Protein AF-A0A5J4RAJ5-F1 (afdb_monomer)

Foldseek 3Di:
DDPDDPDPPPDPQPQWDDDPQKIKGKDFDQPDDDDDQWTWIWIWIAHPNDTDIHTPVDIDHPVVVVCVVVPPDPPD

Mean predicted aligned error: 9.19 Å

InterPro domains:
  IPR035386 Arm, DNA-binding domain [PF17293] (30-68)

Solvent-accessible surface area (backbone atoms only — not comparable to full-atom values): 4890 Å² total; per-residue (Å²): 140,80,98,76,79,79,76,87,74,67,72,87,54,97,54,59,48,76,56,98,75,37,38,39,33,63,42,76,44,80,85,53,73,78,53,99,72,20,18,43,34,30,40,37,40,33,43,92,93,43,79,48,76,43,78,68,90,46,67,45,34,69,72,56,60,71,41,53,76,77,62,62,71,82,74,128

Sequence (76 aa):
MCKLCVRFFTRKNMYDYANNGVTIASILDNRKEIKRGTYPIKVRVTFNRERKYYSTGKNLSVADWEKLPTSKSKVL

Nearest PDB structures (foldseek):
  1g4w-assembly1_R  TM=6.165E-01  e=5.027E-01  Salmonella enterica subsp. enterica serovar Typhimurium
  1g4u-assembly1_S  TM=5.996E-01  e=3.522E-01  Salmonella enterica subsp. enterica serovar Typhimurium
  5bsz-assembly1_A  TM=5.607E-01  e=7.247E+00  Streptoalloteichus sp. ATCC 53650
  4v6a-assembly2_CV  TM=2.905E-01  e=3.353E+00  Thermus thermophilus HB8
  8p5d-assembly1_LA0  TM=3.825E-01  e=9.748E+00  Spraguea lophii 42_110

Radius of gyration: 14.96 Å; Cα contacts (8 Å, |Δi|>4): 101; chains: 1; bounding box: 38×38×36 Å

Secondary structure (DSSP, 8-state):
-------------TTEEEETTEEEEEEE-TTS--BTTEEEEEEEEEETTEEEEEEEEEEEEHHHHHHTTTT-----

Organism: NCBI:txid433724

Structure (mmCIF, N/CA/C/O backbone):
data_AF-A0A5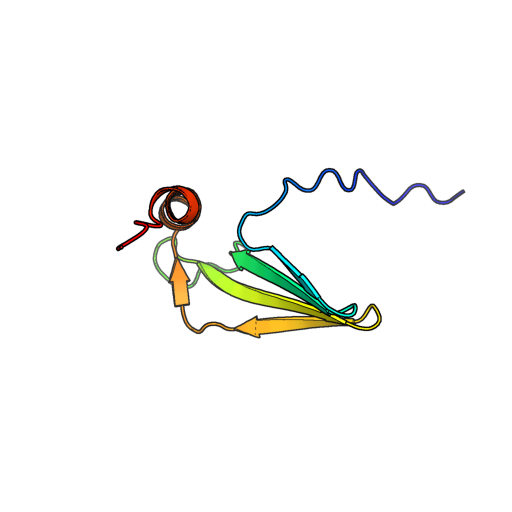J4RAJ5-F1
#
_entry.id   AF-A0A5J4RAJ5-F1
#
loop_
_atom_site.group_PDB
_atom_site.id
_atom_site.type_symbol
_atom_site.label_atom_id
_atom_site.label_alt_id
_atom_site.label_comp_id
_atom_site.label_asym_id
_atom_site.label_entity_id
_atom_site.label_seq_id
_atom_site.pdbx_PDB_ins_code
_atom_site.Cartn_x
_atom_site.Cartn_y
_atom_site.Cartn_z
_atom_site.occupancy
_atom_site.B_iso_or_equiv
_atom_site.auth_seq_id
_atom_site.auth_comp_id
_atom_site.auth_asym_id
_atom_site.auth_atom_id
_atom_site.pdbx_PDB_model_num
ATOM 1 N N . MET A 1 1 ? 18.303 -30.240 -5.168 1.00 47.25 1 MET A N 1
ATOM 2 C CA . MET A 1 1 ? 17.604 -29.818 -3.935 1.00 47.25 1 MET A CA 1
ATOM 3 C C . MET A 1 1 ? 17.546 -28.298 -3.883 1.00 47.25 1 MET A C 1
ATOM 5 O O . MET A 1 1 ? 18.598 -27.688 -3.826 1.00 47.25 1 MET A O 1
ATOM 9 N N . CYS A 1 2 ? 16.354 -27.699 -3.878 1.00 30.83 2 CYS A N 1
ATOM 10 C CA . CYS A 1 2 ? 16.019 -26.638 -2.921 1.00 30.83 2 CYS A CA 1
ATOM 11 C C . CYS A 1 2 ? 14.489 -26.561 -2.820 1.00 30.83 2 CYS A C 1
ATOM 13 O O . CYS A 1 2 ? 13.792 -26.124 -3.733 1.00 30.83 2 CYS A O 1
ATOM 15 N N . LYS A 1 3 ? 13.972 -27.121 -1.727 1.00 39.91 3 LYS A N 1
ATOM 16 C CA . LYS A 1 3 ? 12.554 -27.251 -1.393 1.00 39.91 3 LYS A CA 1
ATOM 17 C C . LYS A 1 3 ? 12.031 -25.914 -0.848 1.00 39.91 3 LYS A C 1
ATOM 19 O O . LYS A 1 3 ? 11.818 -25.826 0.347 1.00 39.91 3 LYS A O 1
ATOM 24 N N . LEU A 1 4 ? 11.878 -24.865 -1.660 1.00 47.94 4 LEU A N 1
ATOM 25 C CA . LEU A 1 4 ? 11.239 -23.607 -1.222 1.00 47.94 4 LEU A CA 1
ATOM 26 C C . LEU A 1 4 ? 10.948 -22.678 -2.412 1.00 47.94 4 LEU A C 1
ATOM 28 O O . LEU A 1 4 ? 11.707 -21.769 -2.714 1.00 47.94 4 LEU A O 1
ATOM 32 N N . CYS A 1 5 ? 9.809 -22.851 -3.070 1.00 39.31 5 CYS A N 1
ATOM 33 C CA . CYS A 1 5 ? 9.050 -21.681 -3.520 1.00 39.31 5 CYS A CA 1
ATOM 34 C C . CYS A 1 5 ? 7.580 -22.078 -3.555 1.00 39.31 5 CYS A C 1
ATOM 36 O O . CYS A 1 5 ? 6.982 -22.391 -4.580 1.00 39.31 5 CYS A O 1
ATOM 38 N N . VAL A 1 6 ? 7.067 -22.221 -2.338 1.00 38.12 6 VAL A N 1
ATOM 39 C CA . VAL A 1 6 ? 5.700 -22.580 -1.999 1.00 38.12 6 VAL A CA 1
ATOM 40 C C . VAL A 1 6 ? 4.749 -21.715 -2.820 1.00 38.12 6 VAL A C 1
ATOM 42 O O . VAL A 1 6 ? 4.757 -20.498 -2.676 1.00 38.12 6 VAL A O 1
ATOM 45 N N . ARG A 1 7 ? 3.969 -22.365 -3.690 1.00 38.34 7 ARG A N 1
ATOM 46 C CA . ARG A 1 7 ? 2.660 -21.926 -4.191 1.00 38.34 7 ARG A CA 1
ATOM 47 C C . ARG A 1 7 ? 2.488 -20.399 -4.198 1.00 38.34 7 ARG A C 1
ATOM 49 O O . ARG A 1 7 ? 1.863 -19.840 -3.301 1.00 38.34 7 ARG A O 1
ATOM 56 N N . PHE A 1 8 ? 2.944 -19.738 -5.262 1.00 36.81 8 PHE A N 1
ATOM 57 C CA . PHE A 1 8 ? 2.486 -18.390 -5.634 1.00 36.81 8 PHE A CA 1
ATOM 58 C C . PHE A 1 8 ? 1.026 -18.439 -6.130 1.00 36.81 8 PHE A C 1
ATOM 60 O O . PHE A 1 8 ? 0.671 -17.913 -7.174 1.00 36.81 8 PHE A O 1
ATOM 67 N N . PHE A 1 9 ? 0.146 -19.090 -5.371 1.00 41.72 9 PHE A N 1
ATOM 68 C CA . PHE A 1 9 ? -1.295 -18.939 -5.514 1.00 41.72 9 PHE A CA 1
ATOM 69 C C . PHE A 1 9 ? -1.718 -17.754 -4.642 1.00 41.72 9 PHE A C 1
ATOM 71 O O . PHE A 1 9 ? -2.522 -17.860 -3.720 1.00 41.72 9 PHE A O 1
ATOM 78 N N . THR A 1 10 ? -1.092 -16.601 -4.868 1.00 47.19 10 THR A N 1
ATOM 79 C CA . THR A 1 10 ? -1.585 -15.353 -4.300 1.00 47.19 10 THR A CA 1
ATOM 80 C C . THR A 1 10 ? -2.862 -15.024 -5.048 1.00 47.19 10 THR A 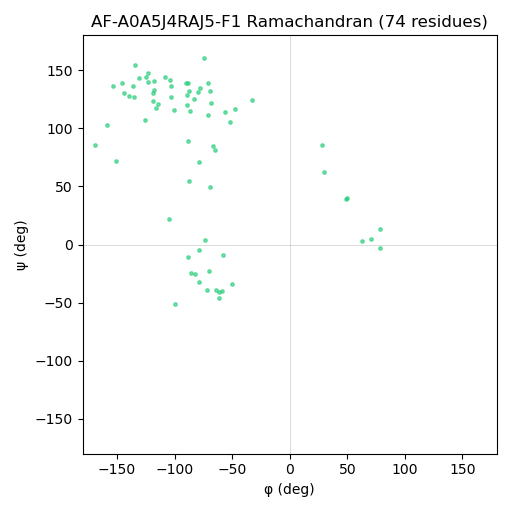C 1
ATOM 82 O O . THR A 1 10 ? -2.807 -14.728 -6.241 1.00 47.19 10 THR A O 1
ATOM 85 N N . ARG A 1 11 ? -4.004 -15.103 -4.348 1.00 50.03 11 ARG A N 1
ATOM 86 C CA . ARG A 1 11 ? -5.250 -14.426 -4.733 1.00 50.03 11 ARG A CA 1
ATOM 87 C C . ARG A 1 11 ? -4.885 -13.115 -5.431 1.00 50.03 11 ARG A C 1
ATOM 89 O O . ARG A 1 11 ? -4.144 -12.322 -4.847 1.00 50.03 11 ARG A O 1
ATOM 96 N N . LYS A 1 12 ? -5.370 -12.921 -6.660 1.00 47.16 12 LYS A N 1
ATOM 97 C CA . LYS A 1 12 ? -5.293 -11.643 -7.378 1.00 47.16 12 LYS A CA 1
ATOM 98 C C . LYS A 1 12 ? -5.852 -10.588 -6.420 1.00 47.16 12 LYS A C 1
ATOM 100 O O . LYS A 1 12 ? -7.036 -10.635 -6.087 1.00 47.16 12 LYS A O 1
ATOM 105 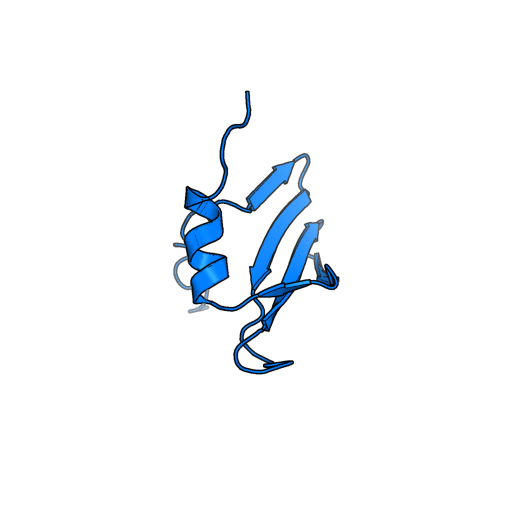N N . ASN A 1 13 ? -4.986 -9.766 -5.837 1.00 57.91 13 ASN A N 1
ATOM 106 C CA . ASN A 1 13 ? -5.417 -8.808 -4.831 1.00 57.91 13 ASN A CA 1
ATOM 107 C C . ASN A 1 13 ? -5.927 -7.619 -5.622 1.00 57.91 13 ASN A C 1
ATOM 109 O O . ASN A 1 13 ? -5.196 -7.070 -6.428 1.00 57.91 13 ASN A O 1
ATOM 113 N N . MET A 1 14 ? -7.158 -7.174 -5.395 1.00 67.25 14 MET A N 1
ATOM 114 C CA . MET A 1 14 ? -7.732 -6.092 -6.203 1.00 67.25 14 MET A CA 1
ATOM 115 C C . MET A 1 14 ? -6.927 -4.769 -6.179 1.00 67.25 14 MET A C 1
ATOM 117 O O . MET A 1 14 ? -7.203 -3.855 -6.951 1.00 67.25 14 MET A O 1
ATOM 121 N N . TYR A 1 15 ? -5.922 -4.666 -5.307 1.00 80.12 15 TYR A N 1
ATOM 122 C CA . TYR A 1 15 ? -5.013 -3.532 -5.171 1.00 80.12 15 TYR A CA 1
ATOM 123 C C . TYR A 1 15 ? -3.611 -3.776 -5.743 1.00 80.12 15 TYR A C 1
ATOM 125 O O . TYR A 1 15 ? -2.667 -3.124 -5.292 1.00 80.12 15 TYR A O 1
ATOM 133 N N . ASP A 1 16 ? -3.449 -4.723 -6.671 1.00 88.00 16 ASP A N 1
ATOM 134 C CA . ASP A 1 16 ? -2.216 -4.872 -7.440 1.00 88.00 16 ASP A CA 1
ATOM 135 C C . ASP A 1 16 ? -2.241 -4.052 -8.742 1.00 88.00 16 ASP A C 1
ATOM 137 O O . ASP A 1 16 ? -3.257 -3.929 -9.422 1.00 88.00 16 ASP A O 1
ATOM 141 N N . TYR A 1 17 ? -1.109 -3.424 -9.047 1.00 90.69 17 TYR A N 1
ATOM 142 C CA . TYR A 1 17 ? -0.849 -2.704 -10.287 1.00 90.69 17 TYR A CA 1
ATOM 143 C C . TYR A 1 17 ? 0.545 -3.078 -10.775 1.00 90.69 17 TYR A C 1
ATOM 145 O O . TYR A 1 17 ? 1.491 -3.129 -9.989 1.00 90.69 17 TYR A O 1
ATOM 153 N N . ALA A 1 18 ? 0.690 -3.328 -12.070 1.00 90.88 18 ALA A N 1
ATOM 154 C CA . ALA A 1 18 ? 1.967 -3.671 -12.676 1.00 90.88 18 ALA A CA 1
ATOM 155 C C . ALA A 1 18 ? 2.152 -2.879 -13.969 1.00 90.88 18 ALA A C 1
ATOM 157 O O . ALA A 1 18 ? 1.281 -2.905 -14.836 1.00 90.88 18 ALA A O 1
ATOM 158 N N . ASN A 1 19 ? 3.281 -2.183 -14.098 1.00 92.88 19 ASN A N 1
ATOM 159 C CA . ASN A 1 19 ? 3.644 -1.450 -15.308 1.00 92.88 19 ASN A CA 1
ATOM 160 C C . ASN A 1 19 ? 5.169 -1.321 -15.427 1.00 92.88 19 ASN A C 1
ATOM 162 O O . ASN A 1 19 ? 5.835 -1.026 -14.438 1.00 92.88 19 ASN A O 1
ATOM 166 N N . ASN A 1 20 ? 5.720 -1.536 -16.627 1.00 91.12 20 ASN A N 1
ATOM 167 C CA . ASN A 1 20 ? 7.140 -1.335 -16.953 1.00 91.12 20 ASN A CA 1
ATOM 168 C C . ASN A 1 20 ? 8.122 -1.977 -15.947 1.00 91.12 20 ASN A C 1
ATOM 170 O O . ASN A 1 20 ? 9.138 -1.391 -15.584 1.00 91.12 20 ASN A O 1
ATOM 174 N N . GLY A 1 21 ? 7.798 -3.176 -15.447 1.00 89.38 21 GLY A N 1
ATOM 175 C CA . GLY A 1 21 ? 8.623 -3.896 -14.466 1.00 89.38 21 GLY A CA 1
ATOM 176 C C . GLY A 1 21 ? 8.506 -3.398 -13.018 1.00 89.38 21 GLY A C 1
ATOM 177 O O . GLY A 1 21 ? 9.084 -4.007 -12.116 1.00 89.38 21 GLY A O 1
ATOM 178 N N . VAL A 1 22 ? 7.728 -2.344 -12.768 1.00 93.56 22 VAL A N 1
ATOM 179 C CA . VAL A 1 22 ? 7.322 -1.910 -11.428 1.00 93.56 22 VAL A CA 1
ATOM 180 C C . VAL A 1 22 ? 6.025 -2.620 -11.061 1.00 93.56 22 VAL A C 1
ATOM 182 O O . VAL A 1 22 ? 5.050 -2.589 -11.811 1.00 93.56 22 VAL A O 1
ATOM 185 N N . THR A 1 23 ? 5.989 -3.243 -9.884 1.00 93.94 23 THR A N 1
ATOM 186 C CA . THR A 1 23 ? 4.758 -3.809 -9.319 1.00 93.94 23 THR A CA 1
ATOM 187 C C . THR A 1 23 ? 4.435 -3.138 -7.995 1.00 93.94 23 THR A C 1
ATOM 189 O O . THR A 1 23 ? 5.286 -3.001 -7.115 1.00 93.94 23 THR A O 1
ATOM 192 N N . ILE A 1 24 ? 3.195 -2.695 -7.860 1.00 93.81 24 ILE A N 1
ATOM 193 C CA . ILE A 1 24 ? 2.663 -1.988 -6.705 1.00 93.81 24 ILE A CA 1
ATOM 194 C C . ILE A 1 24 ? 1.552 -2.854 -6.124 1.00 93.81 24 ILE A C 1
ATOM 196 O O . ILE A 1 24 ? 0.711 -3.358 -6.860 1.00 93.81 24 ILE A O 1
ATOM 200 N N . ALA A 1 25 ? 1.551 -3.050 -4.810 1.00 92.56 25 ALA A N 1
ATOM 201 C CA . ALA A 1 25 ? 0.474 -3.736 -4.110 1.00 92.56 25 ALA A CA 1
ATOM 202 C C . ALA A 1 25 ? 0.164 -3.031 -2.791 1.00 92.56 25 ALA A C 1
ATOM 204 O O . ALA A 1 25 ? 1.065 -2.829 -1.973 1.00 92.56 25 ALA A O 1
ATOM 205 N N . SER A 1 26 ? -1.103 -2.698 -2.558 1.00 91.94 26 SER A N 1
ATOM 206 C CA . SER A 1 26 ? -1.548 -2.217 -1.247 1.00 91.94 26 SER A CA 1
ATOM 207 C C . SER A 1 26 ? -1.743 -3.395 -0.298 1.00 91.94 26 SER A C 1
ATOM 209 O O . SER A 1 26 ? -2.392 -4.383 -0.645 1.00 91.94 26 SER A O 1
ATOM 211 N N . ILE A 1 27 ? -1.181 -3.290 0.903 1.00 90.69 27 ILE A N 1
ATOM 212 C CA . ILE A 1 27 ? -1.227 -4.330 1.929 1.00 90.69 27 ILE A CA 1
ATOM 213 C C . ILE A 1 27 ? -1.666 -3.747 3.271 1.00 90.69 27 ILE A C 1
ATOM 215 O O . ILE A 1 27 ? -1.265 -2.644 3.646 1.00 90.69 27 ILE A O 1
ATOM 219 N N . LEU A 1 28 ? -2.449 -4.525 4.013 1.00 91.44 28 LEU A N 1
ATOM 220 C CA . LEU A 1 28 ? -2.719 -4.278 5.422 1.00 91.44 28 LEU A CA 1
ATOM 221 C C . LEU A 1 28 ? -1.649 -4.995 6.254 1.00 91.44 28 LEU A C 1
ATOM 223 O O . LEU A 1 28 ? -1.498 -6.213 6.153 1.00 91.44 28 LEU A O 1
ATOM 227 N N . ASP A 1 29 ? -0.884 -4.255 7.054 1.00 89.38 29 ASP A N 1
ATOM 228 C CA . ASP A 1 29 ? 0.150 -4.835 7.915 1.00 89.38 29 ASP A CA 1
ATOM 229 C C . ASP A 1 29 ? -0.445 -5.225 9.274 1.00 89.38 29 ASP A C 1
ATOM 231 O O . ASP A 1 29 ? -0.451 -4.447 10.225 1.00 89.38 29 ASP A O 1
ATOM 235 N N . ASN A 1 30 ? -0.951 -6.456 9.359 1.00 86.50 30 ASN A N 1
ATOM 236 C CA . ASN A 1 30 ? -1.607 -7.005 10.550 1.00 86.50 30 ASN A CA 1
ATOM 237 C C . ASN A 1 30 ? -0.650 -7.366 11.703 1.00 86.50 30 ASN A C 1
ATOM 239 O O . ASN A 1 30 ? -1.081 -7.914 12.714 1.00 86.50 30 ASN A O 1
ATOM 243 N N . ARG A 1 31 ? 0.652 -7.089 11.568 1.00 85.56 31 ARG A N 1
ATOM 244 C CA . ARG A 1 31 ? 1.664 -7.484 12.559 1.00 85.56 31 ARG A CA 1
ATOM 245 C C . ARG A 1 31 ? 1.696 -6.567 13.770 1.00 85.56 31 ARG A C 1
ATOM 247 O O . ARG A 1 31 ? 2.037 -7.008 14.860 1.00 85.56 31 ARG A O 1
ATOM 254 N N . LYS A 1 32 ? 1.401 -5.282 13.564 1.00 79.25 32 LYS A N 1
ATOM 255 C CA . LYS A 1 32 ? 1.423 -4.268 14.617 1.00 79.25 32 LYS A CA 1
ATOM 256 C C . LYS A 1 32 ? 0.089 -3.551 14.653 1.00 79.25 32 LYS A C 1
ATOM 258 O O . LYS A 1 32 ? -0.217 -2.733 13.789 1.00 79.25 32 LYS A O 1
ATOM 263 N N . GLU A 1 33 ? -0.675 -3.852 15.687 1.00 85.62 33 GLU A N 1
ATOM 264 C CA . GLU A 1 33 ? -1.865 -3.091 16.021 1.00 85.62 33 GLU A CA 1
ATOM 265 C C . GLU A 1 33 ? -1.451 -1.705 16.533 1.00 85.62 33 GLU A C 1
ATOM 267 O O . GLU A 1 33 ? -0.536 -1.582 17.351 1.00 85.62 33 GLU A O 1
ATOM 272 N N . ILE A 1 34 ? -2.077 -0.648 16.010 1.00 81.75 34 ILE A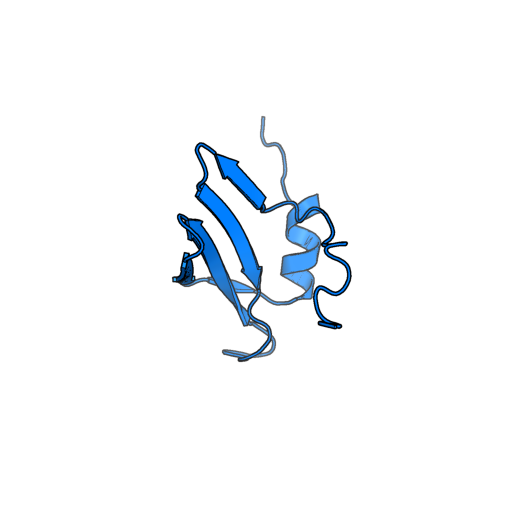 N 1
ATOM 273 C CA . ILE A 1 34 ? -1.766 0.731 16.422 1.00 81.75 34 ILE A CA 1
ATOM 274 C C . ILE A 1 34 ? -2.807 1.222 17.426 1.00 81.75 34 ILE A C 1
ATOM 276 O O . ILE A 1 34 ? -2.458 1.736 18.485 1.00 81.75 34 ILE A O 1
ATOM 280 N N . LYS A 1 35 ? -4.093 1.094 17.091 1.00 75.81 35 LYS A N 1
ATOM 281 C CA . LYS A 1 35 ? -5.215 1.505 17.948 1.00 75.81 35 LYS A CA 1
ATOM 282 C C . LYS A 1 35 ? -6.365 0.526 17.772 1.00 75.81 35 LYS A C 1
ATOM 284 O O . LYS A 1 35 ? -6.754 0.326 16.629 1.00 75.81 35 LYS A O 1
ATOM 289 N N . ARG A 1 36 ? -6.936 0.006 18.866 1.00 80.81 36 ARG A N 1
ATOM 290 C CA . ARG A 1 36 ? -8.238 -0.701 18.935 1.00 80.81 36 ARG A CA 1
ATOM 291 C C . ARG A 1 36 ? -8.624 -1.459 17.645 1.00 80.81 36 ARG A C 1
ATOM 293 O O . ARG A 1 36 ? -9.600 -1.107 16.991 1.00 80.81 36 ARG A O 1
ATOM 300 N N . GLY A 1 37 ? -7.831 -2.447 17.248 1.00 85.88 37 GLY A N 1
ATOM 301 C CA . GLY A 1 37 ? -8.088 -3.331 16.107 1.00 85.88 37 GLY A CA 1
ATOM 302 C C . GLY A 1 37 ? -7.791 -2.741 14.725 1.00 85.88 37 GLY A C 1
ATOM 303 O O . GLY A 1 37 ? -8.225 -3.301 13.719 1.00 85.88 37 GLY A O 1
ATOM 304 N N . THR A 1 38 ? -7.078 -1.613 14.652 1.00 89.69 38 THR A N 1
ATOM 305 C CA . THR A 1 38 ? -6.658 -0.983 13.392 1.00 89.69 38 THR A CA 1
ATOM 306 C C . THR A 1 38 ? -5.182 -1.214 13.101 1.00 89.69 38 THR A C 1
ATOM 308 O O . THR A 1 38 ? -4.314 -1.143 13.980 1.00 89.69 38 THR A O 1
ATOM 311 N N . TYR A 1 39 ? -4.909 -1.439 11.821 1.00 92.44 39 TYR A N 1
ATOM 312 C CA . TYR A 1 39 ? -3.611 -1.812 11.286 1.00 92.44 39 TYR A CA 1
ATOM 313 C C . TYR A 1 39 ? -3.192 -0.833 10.190 1.00 92.44 39 TYR A C 1
ATOM 315 O O . TYR A 1 39 ? -4.049 -0.353 9.438 1.00 92.44 39 TYR A O 1
ATOM 323 N N . PRO A 1 40 ? -1.895 -0.512 10.074 1.00 93.44 40 PRO A N 1
ATOM 324 C CA . PRO A 1 40 ? -1.423 0.423 9.070 1.00 93.44 40 PRO A CA 1
ATOM 325 C C . PRO A 1 40 ? -1.509 -0.175 7.669 1.00 93.44 40 PRO A C 1
ATOM 327 O O . PRO A 1 40 ? -1.136 -1.326 7.428 1.00 93.44 40 PRO A O 1
ATOM 330 N N . ILE A 1 41 ? -1.938 0.654 6.724 1.00 92.25 41 ILE A N 1
ATOM 331 C CA . ILE A 1 41 ? -1.884 0.335 5.301 1.00 92.25 41 ILE A CA 1
ATOM 332 C C . ILE A 1 41 ? -0.526 0.768 4.762 1.00 92.25 41 ILE A C 1
ATOM 334 O O . ILE A 1 41 ? -0.064 1.894 4.994 1.00 92.25 41 ILE A O 1
ATOM 338 N N . LYS A 1 42 ? 0.111 -0.138 4.025 1.00 93.12 42 LYS A N 1
ATOM 339 C CA . LYS A 1 42 ? 1.375 0.109 3.339 1.00 93.12 42 LYS A CA 1
ATOM 340 C C . LYS A 1 42 ? 1.229 -0.170 1.856 1.00 93.12 42 LYS A C 1
ATOM 342 O O . LYS A 1 42 ? 0.515 -1.081 1.441 1.00 93.12 42 LYS A O 1
ATOM 347 N N . VAL A 1 43 ? 1.975 0.579 1.063 1.00 94.31 43 VAL A N 1
ATOM 348 C CA . VAL A 1 43 ? 2.138 0.325 -0.364 1.00 94.31 43 VAL A CA 1
ATOM 349 C C . VAL A 1 43 ? 3.469 -0.379 -0.560 1.00 94.31 43 VAL A C 1
ATOM 351 O O . VAL A 1 43 ? 4.530 0.175 -0.268 1.00 94.31 43 VAL A O 1
ATOM 354 N N . ARG A 1 44 ? 3.417 -1.622 -1.036 1.00 94.50 44 ARG A N 1
ATOM 355 C CA . ARG A 1 44 ? 4.596 -2.380 -1.441 1.00 94.50 44 ARG A CA 1
ATOM 356 C C . ARG A 1 44 ? 4.911 -2.051 -2.890 1.00 94.50 44 ARG A C 1
ATOM 358 O O . ARG A 1 44 ? 4.151 -2.431 -3.773 1.00 94.50 44 ARG A O 1
ATOM 365 N N . VAL A 1 45 ? 6.058 -1.431 -3.124 1.00 94.88 45 VAL A N 1
ATOM 366 C CA . VAL A 1 45 ? 6.626 -1.230 -4.459 1.00 94.88 45 VAL A CA 1
ATOM 367 C C . VAL A 1 45 ? 7.749 -2.238 -4.648 1.00 94.88 45 VAL A C 1
ATOM 369 O O . VAL A 1 45 ? 8.639 -2.350 -3.805 1.00 94.88 45 VAL A O 1
ATOM 372 N N . THR A 1 46 ? 7.695 -3.000 -5.734 1.00 95.06 46 THR A N 1
ATOM 373 C CA . THR A 1 46 ? 8.768 -3.908 -6.139 1.00 95.06 46 THR A CA 1
ATOM 374 C C . THR A 1 46 ? 9.288 -3.489 -7.504 1.00 95.06 46 THR A C 1
ATOM 376 O O . THR A 1 46 ? 8.518 -3.422 -8.461 1.00 95.06 46 THR A O 1
ATOM 379 N N . PHE A 1 47 ? 10.588 -3.226 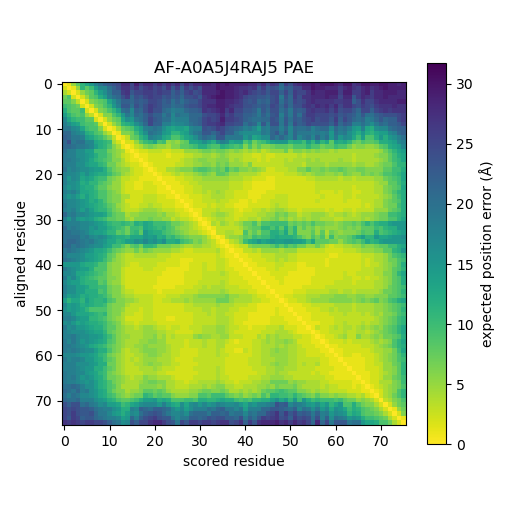-7.581 1.00 94.50 47 PHE A N 1
ATOM 380 C CA . PHE A 1 47 ? 11.302 -2.850 -8.799 1.00 94.50 47 PHE A CA 1
ATOM 381 C C . PHE A 1 47 ? 12.713 -3.435 -8.733 1.00 94.50 47 PHE A C 1
ATOM 383 O O . PHE A 1 47 ? 13.309 -3.451 -7.662 1.00 94.50 47 PHE A O 1
ATOM 390 N N . ASN A 1 48 ? 13.236 -3.972 -9.839 1.00 93.75 48 ASN A N 1
ATOM 391 C CA . ASN A 1 48 ? 14.573 -4.586 -9.889 1.00 93.75 48 ASN A CA 1
ATOM 392 C C . ASN A 1 48 ? 14.851 -5.614 -8.770 1.00 93.75 48 ASN A C 1
ATOM 394 O O . ASN A 1 48 ? 15.940 -5.664 -8.213 1.00 93.75 48 ASN A O 1
ATOM 398 N N . ARG A 1 49 ? 13.854 -6.451 -8.432 1.00 90.56 49 ARG A N 1
ATOM 399 C CA . ARG A 1 49 ? 13.893 -7.433 -7.321 1.00 90.56 49 ARG A CA 1
ATOM 400 C C . ARG A 1 49 ? 14.052 -6.821 -5.916 1.00 90.56 49 ARG A C 1
ATOM 402 O O . ARG A 1 49 ? 14.047 -7.569 -4.940 1.00 90.56 49 ARG A O 1
ATOM 409 N N . GLU A 1 50 ? 14.084 -5.499 -5.789 1.00 94.56 50 GLU A N 1
ATOM 410 C CA . GLU A 1 50 ? 14.036 -4.786 -4.514 1.00 94.56 50 GLU A CA 1
ATOM 411 C C . GLU A 1 50 ? 12.591 -4.517 -4.100 1.00 94.56 50 GLU A C 1
ATOM 413 O O . GLU A 1 50 ? 11.756 -4.137 -4.920 1.00 94.56 50 GLU A O 1
ATOM 418 N N . ARG A 1 51 ? 12.291 -4.693 -2.809 1.00 94.69 51 ARG A N 1
ATOM 419 C CA . ARG A 1 51 ? 10.966 -4.433 -2.231 1.00 94.69 51 ARG A CA 1
ATOM 420 C C . ARG A 1 51 ? 11.063 -3.274 -1.250 1.00 94.69 51 ARG A C 1
ATOM 422 O O . ARG A 1 51 ? 11.769 -3.381 -0.251 1.00 94.69 51 ARG A O 1
ATOM 429 N N . LYS A 1 52 ? 10.313 -2.204 -1.498 1.00 95.56 52 LYS A N 1
ATOM 430 C CA . LYS A 1 52 ? 10.194 -1.047 -0.603 1.00 95.56 52 LYS A CA 1
ATOM 431 C C . LYS A 1 52 ? 8.748 -0.905 -0.139 1.00 95.56 52 LYS A C 1
ATOM 433 O O . LYS A 1 52 ? 7.815 -1.143 -0.904 1.00 95.56 52 LYS A O 1
ATOM 438 N N . TYR A 1 53 ? 8.568 -0.557 1.132 1.00 95.19 53 TYR A N 1
ATOM 439 C CA . TYR A 1 53 ? 7.256 -0.387 1.752 1.00 95.19 53 TYR A CA 1
ATOM 440 C C . TYR A 1 53 ? 7.086 1.065 2.171 1.00 95.19 53 TYR A C 1
ATOM 442 O O . TYR A 1 53 ? 7.817 1.547 3.033 1.00 95.19 53 TYR A O 1
ATOM 450 N N . TY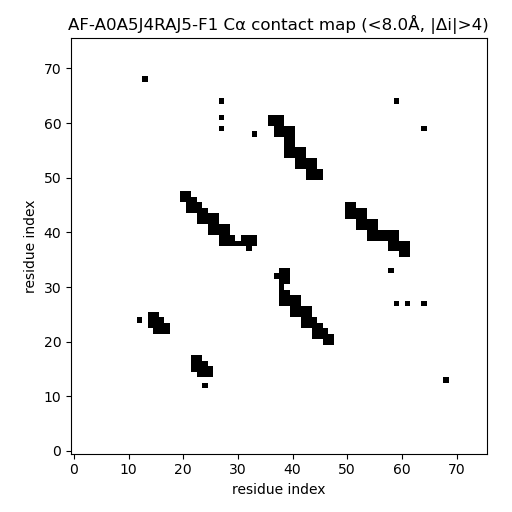R A 1 54 ? 6.106 1.735 1.584 1.00 94.69 54 TYR A N 1
ATOM 451 C CA . TYR A 1 54 ? 5.778 3.122 1.888 1.00 94.69 54 TYR A CA 1
ATOM 452 C C . TYR A 1 54 ? 4.534 3.174 2.772 1.00 94.69 54 TYR A C 1
ATOM 454 O O . TYR A 1 54 ? 3.572 2.436 2.546 1.00 94.69 54 TYR A O 1
ATOM 462 N N . SER A 1 55 ? 4.555 4.014 3.804 1.00 92.50 55 SER A N 1
ATOM 463 C CA . SER A 1 55 ? 3.408 4.230 4.685 1.00 92.50 55 SER A CA 1
ATOM 464 C C . SER A 1 55 ? 2.386 5.148 4.018 1.00 92.50 55 SER A C 1
ATOM 466 O O . SER A 1 55 ? 2.731 6.193 3.476 1.00 92.50 55 SER A O 1
ATOM 468 N N . THR A 1 56 ? 1.106 4.789 4.096 1.00 91.25 56 THR A N 1
ATOM 469 C CA . THR A 1 56 ? 0.010 5.644 3.601 1.00 91.25 56 THR A CA 1
ATOM 470 C C . THR A 1 56 ? -0.490 6.621 4.677 1.00 91.25 56 THR A C 1
ATOM 472 O O . THR A 1 56 ? -1.290 7.507 4.396 1.00 91.25 56 THR A O 1
ATOM 475 N N . GLY A 1 57 ? -0.064 6.451 5.936 1.00 91.62 57 GLY A N 1
ATOM 476 C CA . GLY A 1 57 ? -0.543 7.240 7.083 1.00 91.62 57 GLY A CA 1
ATOM 477 C C . GLY A 1 57 ? -1.989 6.934 7.497 1.00 91.62 57 GLY A C 1
ATOM 478 O O . GLY A 1 57 ? -2.538 7.593 8.377 1.00 91.62 57 GLY A O 1
ATOM 479 N N . LYS A 1 58 ? -2.617 5.937 6.867 1.00 90.25 58 LYS A N 1
ATOM 480 C CA . LYS A 1 58 ? -3.975 5.475 7.153 1.00 90.25 58 LYS A CA 1
ATOM 481 C C . LYS A 1 58 ? -3.926 4.120 7.844 1.00 90.25 58 LYS A C 1
ATOM 483 O O . LYS A 1 58 ? -3.101 3.274 7.496 1.00 90.25 58 LYS A O 1
ATOM 488 N N . ASN A 1 59 ? -4.854 3.925 8.773 1.00 92.19 59 ASN A N 1
ATOM 489 C CA . ASN A 1 59 ? -5.042 2.671 9.485 1.00 92.19 59 ASN A CA 1
ATOM 490 C C . ASN A 1 59 ? -6.481 2.207 9.269 1.00 92.19 59 ASN A C 1
ATOM 492 O O . ASN A 1 59 ? -7.393 3.034 9.300 1.00 92.19 59 ASN A O 1
ATOM 496 N N . LEU A 1 60 ? -6.679 0.910 9.065 1.00 90.81 60 LEU A N 1
ATOM 497 C CA . LEU A 1 60 ? -8.000 0.306 8.897 1.00 90.81 60 LEU A CA 1
ATOM 498 C C . LEU A 1 60 ? -8.117 -0.966 9.725 1.00 90.81 60 LEU A C 1
ATOM 500 O O . LEU A 1 60 ? -7.116 -1.613 10.036 1.00 90.81 60 LEU A O 1
ATOM 504 N N . SER A 1 61 ? -9.350 -1.317 10.079 1.00 92.50 61 SER A N 1
ATOM 505 C CA . SER A 1 61 ? -9.648 -2.643 10.608 1.00 92.50 61 SER A CA 1
ATOM 506 C C . SER A 1 61 ? -9.617 -3.681 9.481 1.00 92.50 61 SER A C 1
ATOM 508 O O . SER A 1 61 ? -9.745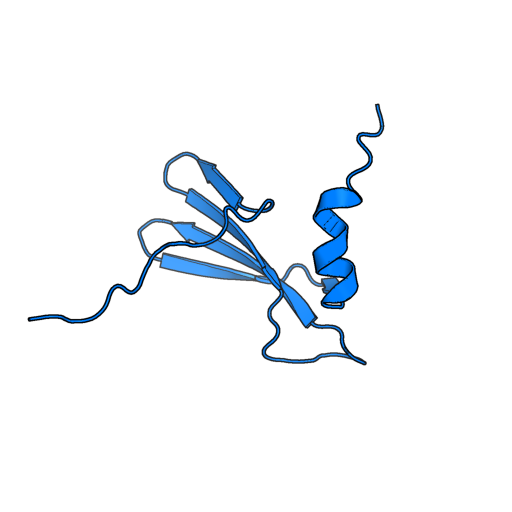 -3.347 8.299 1.00 92.50 61 SER A O 1
ATOM 510 N N . VAL A 1 62 ? -9.472 -4.956 9.840 1.00 89.31 62 VAL A N 1
ATOM 511 C CA . VAL A 1 62 ? -9.539 -6.059 8.866 1.00 89.31 62 VAL A CA 1
ATOM 512 C C . VAL A 1 62 ? -10.915 -6.105 8.189 1.00 89.31 62 VAL A C 1
ATOM 514 O O . VAL A 1 62 ? -10.992 -6.251 6.973 1.00 89.31 62 VAL A O 1
ATOM 517 N N . ALA A 1 63 ? -11.991 -5.883 8.951 1.00 89.62 63 ALA A N 1
ATOM 518 C CA . ALA A 1 63 ? -13.357 -5.896 8.430 1.00 89.62 63 ALA A CA 1
ATOM 519 C C . ALA A 1 63 ? -13.608 -4.779 7.405 1.00 89.62 63 ALA A C 1
ATOM 521 O O . ALA A 1 63 ? -14.278 -5.001 6.399 1.00 89.62 63 ALA A O 1
ATOM 522 N N . ASP A 1 64 ? -13.066 -3.580 7.634 1.00 89.00 64 ASP A N 1
ATOM 523 C CA . ASP A 1 64 ? -13.196 -2.477 6.676 1.00 89.00 64 ASP A CA 1
ATOM 524 C C . ASP A 1 64 ? -12.342 -2.726 5.430 1.00 89.00 64 ASP A C 1
ATOM 526 O O . ASP A 1 64 ? -12.797 -2.484 4.313 1.00 89.00 64 ASP A O 1
ATOM 530 N N . TRP A 1 65 ? -11.135 -3.277 5.605 1.00 89.00 65 TRP A N 1
ATOM 531 C CA . TRP A 1 65 ? -10.251 -3.664 4.504 1.00 89.00 65 TRP A CA 1
ATOM 532 C C . TRP A 1 65 ? -10.899 -4.690 3.563 1.00 89.00 65 TRP A C 1
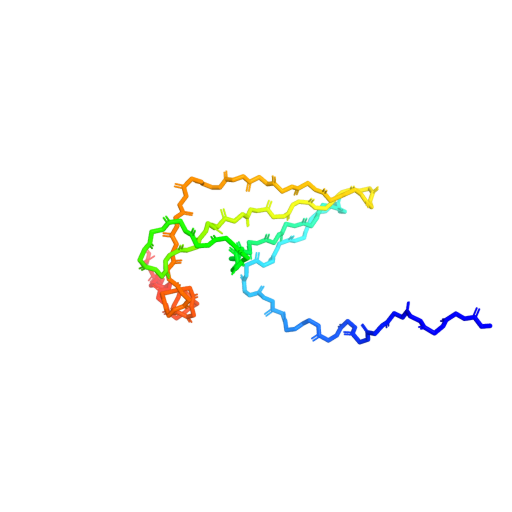ATOM 534 O O . TRP A 1 65 ? -10.784 -4.567 2.345 1.00 89.00 65 TRP A O 1
ATOM 544 N N . GLU A 1 66 ? -11.628 -5.664 4.107 1.00 87.44 66 GLU A N 1
ATOM 545 C CA . GLU A 1 66 ? -12.364 -6.671 3.330 1.00 87.44 66 GLU A CA 1
ATOM 546 C C . GLU A 1 66 ? -13.582 -6.109 2.586 1.00 87.44 66 GLU A C 1
ATOM 548 O O . GLU A 1 66 ? -13.998 -6.684 1.580 1.00 87.44 66 GLU A O 1
ATOM 553 N N . LYS A 1 67 ? -14.140 -4.977 3.038 1.00 87.81 67 LYS A N 1
ATOM 554 C CA . LYS A 1 67 ? -15.276 -4.296 2.393 1.00 87.81 67 LYS A CA 1
ATOM 555 C C . LYS A 1 67 ? -14.855 -3.335 1.286 1.00 87.81 67 LYS A C 1
ATOM 557 O O . LYS A 1 67 ? -15.651 -3.087 0.379 1.00 87.81 67 LYS A O 1
ATOM 562 N N . LEU A 1 68 ? -13.626 -2.810 1.323 1.00 85.00 68 LEU A N 1
ATOM 563 C CA . LEU A 1 68 ? -13.096 -1.880 0.315 1.00 85.00 68 LEU A CA 1
ATOM 564 C C . LEU A 1 68 ? -13.273 -2.354 -1.141 1.00 85.00 68 LEU A C 1
ATOM 566 O O . LEU A 1 68 ? -13.458 -1.496 -2.008 1.00 85.00 68 LEU A O 1
ATOM 570 N N . PRO A 1 69 ? -13.209 -3.662 -1.467 1.00 80.06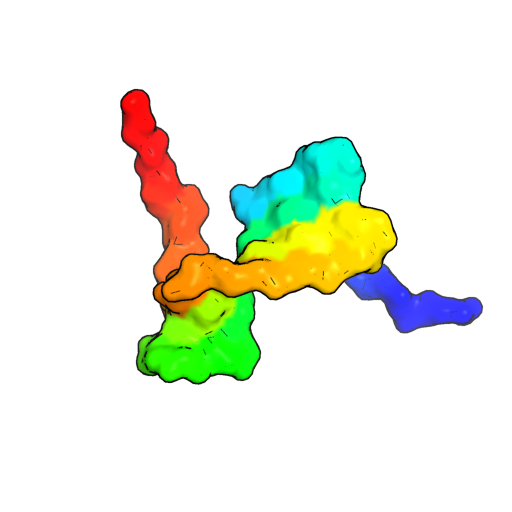 69 PRO A N 1
ATOM 571 C CA . PRO A 1 69 ? -13.446 -4.118 -2.821 1.00 80.06 69 PRO A CA 1
ATOM 572 C C . PRO A 1 69 ? -14.848 -3.800 -3.336 1.00 80.06 69 PRO A C 1
ATOM 574 O O . PRO A 1 69 ? -15.020 -3.293 -4.442 1.00 80.06 69 PRO A O 1
ATOM 577 N N . THR A 1 70 ? -15.837 -4.071 -2.497 1.00 77.75 70 THR A N 1
ATOM 578 C CA . THR A 1 70 ? -17.256 -3.921 -2.812 1.00 77.75 70 THR A CA 1
ATOM 579 C C . THR A 1 70 ? -17.717 -2.476 -2.637 1.00 77.75 70 THR A C 1
ATOM 581 O O . THR A 1 70 ? -18.658 -2.044 -3.292 1.00 77.75 70 THR A O 1
ATOM 584 N N . SER A 1 71 ? -17.036 -1.701 -1.786 1.00 72.50 71 SER A N 1
ATOM 585 C CA . SER A 1 71 ? -17.384 -0.308 -1.488 1.00 72.50 71 SER A CA 1
ATOM 586 C C . SER A 1 71 ? -16.935 0.698 -2.548 1.00 72.50 71 SER A C 1
ATOM 588 O O . SER A 1 71 ? -17.267 1.877 -2.406 1.00 72.50 71 SER A O 1
ATOM 590 N N . LYS A 1 72 ? -16.197 0.293 -3.595 1.00 63.97 72 LYS A N 1
ATOM 591 C CA . LYS A 1 72 ? -15.955 1.182 -4.738 1.00 63.97 72 LYS A CA 1
ATOM 592 C C . LYS A 1 72 ? -17.282 1.429 -5.455 1.00 63.97 72 LYS A C 1
ATOM 594 O O . LYS A 1 72 ? -17.598 0.766 -6.439 1.00 63.97 72 LYS A O 1
ATOM 599 N N . SER A 1 73 ? -18.053 2.400 -4.973 1.00 58.28 73 SER A N 1
ATOM 600 C CA . SER A 1 73 ? -19.071 3.044 -5.779 1.00 58.28 73 SER A CA 1
ATOM 601 C C . SER A 1 73 ? -18.353 3.582 -7.013 1.00 58.28 73 SER A C 1
ATOM 603 O O . SER A 1 73 ? -17.478 4.444 -6.925 1.00 58.28 73 SER A O 1
ATOM 605 N N . LYS A 1 74 ? -18.678 3.026 -8.182 1.00 59.06 74 LYS A N 1
ATOM 606 C CA . LYS A 1 74 ? -18.472 3.737 -9.440 1.00 59.06 74 LYS A CA 1
ATOM 607 C C . LYS A 1 74 ? -19.404 4.944 -9.378 1.00 59.06 74 LYS A C 1
ATOM 609 O O . LYS A 1 74 ? -20.541 4.857 -9.825 1.00 59.06 74 LYS A O 1
ATOM 614 N N . VAL A 1 75 ? -18.992 6.010 -8.700 1.00 55.06 75 VAL A N 1
ATOM 615 C CA . VAL A 1 75 ? -19.656 7.292 -8.903 1.00 55.06 75 VAL A CA 1
ATOM 616 C C . VAL A 1 75 ? -19.292 7.703 -10.327 1.00 55.06 75 VAL A C 1
ATOM 618 O O . VAL A 1 75 ? -18.114 7.678 -10.686 1.00 55.06 75 VAL A O 1
ATOM 621 N N . LEU A 1 76 ? -20.363 7.881 -11.102 1.00 45.97 76 LEU A N 1
ATOM 622 C CA . LEU A 1 76 ? -20.464 8.141 -12.537 1.00 45.97 76 LEU A CA 1
ATOM 623 C C . LEU A 1 76 ? -19.512 9.229 -13.036 1.00 45.97 76 LEU A C 1
ATOM 625 O O . LEU A 1 76 ? -19.353 10.240 -12.316 1.00 45.97 76 LEU A O 1
#

pLDDT: mean 79.15, std 19.18, range [30.83, 95.56]